Protein AF-D8FBK0-F1 (afdb_monomer_lite)

Foldseek 3Di:
DDDPPPPPPDPVLLVVLLVCVVVVDDLVRSCVVSVDDSVVSVVSNVVSVVVVVVVCVVPDDDDPDDDDPDDDDDDPDPDDPDPPDPPDDDPPDDLCVVVVVVLVVCVVVVDDPVVSVVVSVVVSDPDDPDPDDDD

Radius of gyration: 25.15 Å; chains: 1; bounding box: 62×45×56 Å

Sequence (135 aa):
MGEGRMNVLKPNLKATVITLLEKGLSQREINRKTGINRKTIRRYAQLHHRAIFEETESSIYPTLEGVDTGSSVLPVQNPPPRPSALENPPKNGSACEPHRKWIEEQLRLGRNAMAIYRNVNRKLTPCVNRKLTPL

Secondary structure (DSSP, 8-state):
----------HHHHHHHHHHHHTT--HHHHHHHH---HHHHHHHHHHHHHHHHHHHTTS-------------------PPPPP---SS--SS--TTGGGHHHHHHHHHTT--HHHHHHHHHHHT--SSSS-----

Structure (mmCIF, N/CA/C/O backbone):
data_AF-D8FBK0-F1
#
_entry.id   AF-D8FBK0-F1
#
loop_
_atom_site.group_PDB
_atom_site.id
_atom_site.type_symbol
_atom_site.label_atom_id
_atom_site.label_alt_id
_atom_site.label_comp_id
_atom_site.label_asym_id
_atom_site.label_entity_id
_atom_site.label_seq_id
_atom_site.pdbx_PDB_ins_code
_atom_site.Cartn_x
_atom_site.Cartn_y
_atom_site.Cartn_z
_atom_site.occupancy
_atom_site.B_iso_or_equiv
_atom_site.auth_seq_id
_atom_site.auth_comp_id
_atom_site.auth_asym_id
_atom_site.auth_atom_id
_atom_site.pdbx_PDB_model_num
ATOM 1 N N . MET A 1 1 ? 15.882 -6.330 17.146 1.00 40.38 1 MET A N 1
ATOM 2 C CA . MET A 1 1 ? 14.811 -7.286 16.793 1.00 40.38 1 MET A CA 1
ATOM 3 C C . MET A 1 1 ? 13.693 -7.095 17.804 1.00 40.38 1 MET A C 1
ATOM 5 O O . MET A 1 1 ? 13.890 -7.414 18.962 1.00 40.38 1 MET A O 1
ATOM 9 N N . GLY A 1 2 ? 12.607 -6.421 17.420 1.00 42.06 2 GLY A N 1
ATOM 10 C CA . GLY A 1 2 ? 11.489 -6.134 18.324 1.00 42.06 2 GLY A CA 1
ATOM 11 C C . GLY A 1 2 ? 10.378 -7.145 18.095 1.00 42.06 2 GLY A C 1
ATOM 12 O O . GLY A 1 2 ? 9.749 -7.121 17.039 1.00 42.06 2 GLY A O 1
ATOM 13 N N . GLU A 1 3 ? 10.200 -8.040 19.060 1.00 42.94 3 GLU A N 1
ATOM 14 C CA . GLU A 1 3 ? 9.216 -9.118 19.088 1.00 42.94 3 GLU A CA 1
ATOM 15 C C . GLU A 1 3 ? 7.822 -8.639 18.673 1.00 42.94 3 GLU A C 1
ATOM 17 O O . GLU A 1 3 ? 7.228 -7.735 19.268 1.00 42.94 3 GLU A O 1
ATOM 22 N N . GLY A 1 4 ? 7.284 -9.278 17.637 1.00 49.25 4 GLY A N 1
ATOM 23 C CA . GLY A 1 4 ? 5.915 -9.094 17.192 1.00 49.25 4 GLY A CA 1
ATOM 24 C C . GLY A 1 4 ? 4.933 -9.711 18.179 1.00 49.25 4 GLY A C 1
ATOM 25 O O . GLY A 1 4 ? 4.315 -10.724 17.870 1.00 49.25 4 GLY A O 1
ATOM 26 N N . ARG A 1 5 ? 4.727 -9.088 19.343 1.00 47.41 5 ARG A N 1
ATOM 27 C CA . ARG A 1 5 ? 3.505 -9.335 20.115 1.00 47.41 5 ARG A CA 1
ATOM 28 C C . ARG A 1 5 ? 2.338 -8.868 19.254 1.00 47.41 5 ARG A C 1
ATOM 30 O O . ARG A 1 5 ? 2.209 -7.674 18.964 1.00 47.41 5 ARG A O 1
ATOM 37 N N . MET A 1 6 ? 1.513 -9.807 18.786 1.00 60.72 6 MET A N 1
ATOM 38 C CA . MET A 1 6 ? 0.255 -9.472 18.130 1.00 60.72 6 MET A CA 1
ATOM 39 C C . MET A 1 6 ? -0.694 -8.873 19.172 1.00 60.72 6 MET A C 1
ATOM 41 O O . MET A 1 6 ? -1.554 -9.537 19.729 1.00 60.72 6 MET A O 1
ATOM 45 N N . ASN A 1 7 ? -0.527 -7.589 19.472 1.00 61.09 7 ASN A N 1
ATOM 46 C CA . ASN A 1 7 ? -1.514 -6.866 20.256 1.00 61.09 7 ASN A CA 1
ATOM 47 C C . ASN A 1 7 ? -2.729 -6.652 19.358 1.00 61.09 7 ASN A C 1
ATOM 49 O O . ASN A 1 7 ? -2.823 -5.693 18.586 1.00 61.09 7 ASN A O 1
ATOM 53 N N . VAL A 1 8 ? -3.621 -7.637 19.404 1.00 63.69 8 VAL A N 1
ATOM 54 C CA . VAL A 1 8 ? -4.884 -7.631 18.692 1.00 63.69 8 VAL A CA 1
ATOM 55 C C . VAL A 1 8 ? -5.794 -6.651 19.417 1.00 63.69 8 VAL A C 1
ATOM 57 O O . VAL A 1 8 ? -6.188 -6.846 20.563 1.00 63.69 8 VAL A O 1
ATOM 60 N N . LEU A 1 9 ? -6.083 -5.549 18.737 1.00 77.56 9 LEU A N 1
ATOM 61 C CA . LEU A 1 9 ? -7.015 -4.533 19.199 1.00 77.56 9 LEU A CA 1
ATOM 62 C C . LEU A 1 9 ? -8.390 -5.171 19.487 1.00 77.56 9 LEU A C 1
ATOM 64 O O . LEU A 1 9 ? -8.810 -6.079 18.765 1.00 77.56 9 LEU A O 1
ATOM 68 N N . LYS A 1 10 ? -9.098 -4.693 20.521 1.00 86.56 10 LYS A N 1
ATOM 69 C CA . LYS A 1 10 ? -10.469 -5.141 20.830 1.00 86.56 10 LYS A CA 1
ATOM 70 C C . LYS A 1 10 ? -11.357 -5.042 19.574 1.00 86.56 10 LYS A C 1
ATOM 72 O O . LYS A 1 10 ? -11.215 -4.068 18.832 1.00 86.56 10 LYS A O 1
ATOM 77 N N . PRO A 1 11 ? -12.278 -5.995 19.339 1.00 84.94 11 PRO A N 1
ATOM 78 C CA . PRO A 1 11 ? -13.068 -6.062 18.105 1.00 84.94 11 PRO A CA 1
ATOM 79 C C . PRO A 1 11 ? -13.830 -4.764 17.807 1.00 84.94 11 PRO A C 1
ATOM 81 O O . PRO A 1 11 ? -13.793 -4.285 16.679 1.00 84.94 11 PRO A O 1
ATOM 84 N N . ASN A 1 12 ? -14.395 -4.121 18.831 1.00 86.38 12 ASN A N 1
ATOM 85 C CA . ASN A 1 12 ? -15.111 -2.849 18.684 1.00 86.38 12 ASN A CA 1
ATOM 86 C C . ASN A 1 12 ? -14.210 -1.741 18.120 1.00 86.38 12 ASN A C 1
ATOM 88 O O . ASN A 1 12 ? -14.569 -1.056 17.170 1.00 86.38 12 ASN A O 1
ATOM 92 N N . LEU A 1 13 ? -12.996 -1.618 18.660 1.00 89.25 13 LEU A N 1
ATOM 93 C CA . LEU A 1 13 ? -12.027 -0.620 18.215 1.00 89.25 13 LEU A CA 1
ATOM 94 C C . LEU A 1 13 ? -11.493 -0.934 16.809 1.00 89.25 13 LEU A C 1
ATOM 96 O O . LEU A 1 13 ? -11.211 -0.012 16.048 1.00 89.25 13 LEU A O 1
ATOM 100 N N . LYS A 1 14 ? -11.379 -2.217 16.433 1.00 90.06 14 LYS A N 1
ATOM 101 C CA . LYS A 1 14 ? -11.044 -2.609 15.053 1.00 90.06 14 LYS A CA 1
ATOM 102 C C . LYS A 1 14 ? -12.111 -2.148 14.066 1.00 90.06 14 LYS A C 1
ATOM 104 O O . LYS A 1 14 ? -11.756 -1.528 13.071 1.00 90.06 14 LYS A O 1
ATOM 109 N N . ALA A 1 15 ? -13.386 -2.413 14.358 1.00 90.44 15 ALA A N 1
ATOM 110 C CA . ALA A 1 15 ? -14.499 -1.981 13.516 1.00 90.44 15 ALA A CA 1
ATOM 111 C C . ALA A 1 15 ? -14.509 -0.453 13.360 1.00 90.44 15 ALA A C 1
ATOM 113 O O . ALA A 1 15 ? -14.656 0.065 12.256 1.00 90.44 15 ALA A O 1
ATOM 114 N N . THR A 1 16 ? -14.238 0.285 14.441 1.00 93.62 16 THR A N 1
ATOM 115 C CA . THR A 1 16 ? -14.081 1.743 14.372 1.00 93.62 16 THR A CA 1
ATOM 116 C C . THR A 1 16 ? -12.932 2.155 13.449 1.00 93.62 16 THR A C 1
ATOM 118 O O . THR A 1 16 ? -13.103 3.040 12.625 1.00 93.62 16 THR A O 1
ATOM 121 N N . VAL A 1 17 ? -11.760 1.521 13.530 1.00 93.56 17 VAL A N 1
ATOM 122 C CA . VAL A 1 17 ? -10.639 1.859 12.632 1.00 93.56 17 VAL A CA 1
ATOM 123 C C . VAL A 1 17 ? -10.978 1.558 11.171 1.00 93.56 17 VAL A C 1
ATOM 125 O O . VAL A 1 17 ? -10.701 2.398 10.322 1.00 93.56 17 VAL A O 1
ATOM 128 N N . ILE A 1 18 ? -11.588 0.405 10.885 1.00 92.50 18 ILE A N 1
ATOM 129 C CA . ILE A 1 18 ? -11.986 0.001 9.527 1.00 92.50 18 ILE A CA 1
ATOM 130 C C . ILE A 1 18 ? -12.985 1.007 8.943 1.00 92.50 18 ILE A C 1
ATOM 132 O O . ILE A 1 18 ? -12.706 1.618 7.918 1.00 92.50 18 ILE A O 1
ATOM 136 N N . THR A 1 19 ? -14.068 1.296 9.663 1.00 94.50 19 THR A N 1
ATOM 137 C CA . THR A 1 19 ? -15.089 2.261 9.215 1.00 94.50 19 THR A CA 1
ATOM 138 C C . THR A 1 19 ? -14.538 3.675 9.012 1.00 94.50 19 THR A C 1
ATOM 140 O O . THR A 1 19 ? -14.993 4.407 8.135 1.00 94.50 19 THR A O 1
ATOM 143 N N . LEU A 1 20 ? -13.550 4.106 9.805 1.00 95.25 20 LEU A N 1
ATOM 144 C CA . LEU A 1 20 ? -12.901 5.404 9.599 1.00 95.25 20 LEU A CA 1
ATOM 145 C C . LEU A 1 20 ? -11.981 5.406 8.366 1.00 95.25 20 LEU A C 1
ATOM 147 O O . LEU A 1 20 ? -11.853 6.446 7.721 1.00 95.25 20 LEU A O 1
ATOM 151 N N . LEU A 1 21 ? -11.359 4.270 8.033 1.00 94.00 21 LEU A N 1
ATOM 152 C CA . LEU A 1 21 ? -10.560 4.113 6.815 1.00 94.00 21 LEU A CA 1
ATOM 153 C C . LEU A 1 21 ? -11.441 4.104 5.559 1.00 94.00 21 LEU A C 1
ATOM 155 O O . LEU A 1 21 ? -11.094 4.779 4.596 1.00 94.00 21 LEU A O 1
ATOM 159 N N . GLU A 1 22 ? -12.589 3.423 5.588 1.00 91.50 22 GLU A N 1
ATOM 160 C CA . GLU A 1 22 ? -13.592 3.444 4.504 1.00 91.50 22 GLU A CA 1
ATOM 161 C C . GLU A 1 22 ? -14.104 4.863 4.225 1.00 91.50 22 GLU A C 1
ATOM 163 O O . GLU A 1 22 ? -14.280 5.258 3.077 1.00 91.50 22 GLU A O 1
ATOM 168 N N . LYS A 1 23 ? -14.269 5.675 5.277 1.00 94.31 23 LYS A N 1
ATOM 169 C CA . LYS A 1 23 ? -14.635 7.098 5.173 1.00 94.31 23 LYS A CA 1
ATOM 170 C C . LYS A 1 23 ? -13.510 7.996 4.636 1.00 94.31 23 LYS A C 1
ATOM 172 O O . LYS A 1 23 ? -13.704 9.206 4.552 1.00 94.31 23 LYS A O 1
ATOM 177 N N . GLY A 1 24 ? -12.331 7.449 4.334 1.00 91.38 24 GLY A N 1
ATOM 178 C CA . GLY A 1 24 ? -11.197 8.196 3.784 1.00 91.38 24 GLY A CA 1
ATOM 179 C C . GLY A 1 24 ? -10.443 9.062 4.799 1.00 91.38 24 GLY A C 1
ATOM 180 O O . GLY A 1 24 ? -9.704 9.967 4.414 1.00 91.38 24 GLY A O 1
ATOM 181 N N . LEU A 1 25 ? -10.601 8.826 6.107 1.00 94.56 25 LEU A N 1
ATOM 182 C CA . LEU A 1 25 ? -9.888 9.610 7.119 1.00 94.56 25 LEU A CA 1
ATOM 183 C C . LEU A 1 25 ? -8.398 9.247 7.155 1.00 94.56 25 LEU A C 1
ATOM 185 O O . LEU A 1 25 ? -8.010 8.077 7.133 1.00 94.56 25 LEU A O 1
ATOM 189 N N . SER A 1 26 ? -7.542 10.263 7.303 1.00 92.88 26 SER A N 1
ATOM 190 C CA . SER A 1 26 ? -6.099 10.040 7.415 1.00 92.88 26 SER A CA 1
ATOM 191 C C . SER A 1 26 ? -5.737 9.282 8.701 1.00 92.88 26 SER A C 1
ATOM 193 O O . SER A 1 26 ? -6.355 9.445 9.755 1.00 92.88 26 SER A O 1
ATOM 195 N N . GLN A 1 27 ? -4.649 8.507 8.671 1.00 93.75 27 GLN A N 1
ATOM 196 C CA . GLN A 1 27 ? -4.178 7.754 9.848 1.00 93.75 27 GLN A CA 1
ATOM 197 C C . GLN A 1 27 ? -3.911 8.659 11.066 1.00 93.75 27 GLN A C 1
ATOM 199 O O . GLN A 1 27 ? -4.032 8.228 12.214 1.00 93.75 27 GLN A O 1
ATOM 204 N N . ARG A 1 28 ? -3.525 9.920 10.824 1.00 94.31 28 ARG A N 1
ATOM 205 C CA . ARG A 1 28 ? -3.272 10.919 11.871 1.00 94.31 28 ARG A CA 1
ATOM 206 C C . ARG A 1 28 ? -4.569 11.371 12.538 1.00 94.31 28 ARG A C 1
ATOM 208 O O . ARG A 1 28 ? -4.597 11.511 13.760 1.00 94.31 28 ARG A O 1
ATOM 215 N N . GLU A 1 29 ? -5.614 11.559 11.741 1.00 95.25 29 GLU A N 1
ATOM 216 C CA . GLU A 1 29 ? -6.967 11.902 12.183 1.00 95.25 29 GLU A CA 1
ATOM 217 C C . GLU A 1 29 ? -7.551 10.778 13.051 1.00 95.25 29 GLU A C 1
ATOM 219 O O . GLU A 1 29 ? -8.040 11.018 14.154 1.00 95.25 29 GLU A O 1
ATOM 224 N N . ILE A 1 30 ? -7.394 9.527 12.607 1.00 94.94 30 ILE A N 1
ATOM 225 C CA . ILE A 1 30 ? -7.853 8.340 13.341 1.00 94.94 30 ILE A CA 1
ATOM 226 C C . ILE A 1 30 ? -7.139 8.224 14.693 1.00 94.94 30 ILE A C 1
ATOM 228 O O . ILE A 1 30 ? -7.793 7.988 15.707 1.00 94.94 30 ILE A O 1
ATOM 232 N N . ASN A 1 31 ? -5.822 8.450 14.746 1.00 95.25 31 ASN A N 1
ATOM 233 C CA . ASN A 1 31 ? -5.062 8.444 16.002 1.00 95.25 31 ASN A CA 1
ATOM 234 C C . ASN A 1 31 ? -5.565 9.515 16.984 1.00 95.25 31 ASN A C 1
ATOM 236 O O . ASN A 1 31 ? -5.730 9.230 18.164 1.00 95.25 31 ASN A O 1
ATOM 240 N N . ARG A 1 32 ? -5.859 10.731 16.501 1.00 94.44 32 ARG A N 1
ATOM 241 C CA . ARG A 1 32 ? -6.409 11.808 17.343 1.00 94.44 32 ARG A CA 1
ATOM 242 C C . ARG A 1 32 ? -7.781 11.454 17.921 1.00 94.44 32 ARG A C 1
ATOM 244 O O . ARG A 1 32 ? -8.023 11.744 19.084 1.00 94.44 32 ARG A O 1
ATOM 251 N N . LYS A 1 33 ? -8.656 10.826 17.129 1.00 93.69 33 LYS A N 1
ATOM 252 C CA . LYS A 1 33 ? -10.032 10.490 17.540 1.00 93.69 33 LYS A CA 1
ATOM 253 C C . LYS A 1 33 ? -10.123 9.248 18.424 1.00 93.69 33 LYS A C 1
ATOM 255 O O . LYS A 1 33 ? -10.954 9.197 19.320 1.00 93.69 33 LYS A O 1
ATOM 260 N N . THR A 1 34 ? -9.299 8.236 18.156 1.00 90.62 34 THR A N 1
ATOM 261 C CA . THR A 1 34 ? -9.407 6.916 18.805 1.00 90.62 34 THR A CA 1
ATOM 262 C C . THR A 1 34 ? -8.338 6.660 19.867 1.00 90.62 34 THR A C 1
ATOM 264 O O . THR A 1 34 ? -8.457 5.703 20.625 1.00 90.62 34 THR A O 1
ATOM 267 N N . GLY A 1 35 ? -7.265 7.459 19.904 1.00 91.81 35 GLY A N 1
ATOM 268 C CA . GLY A 1 35 ? -6.103 7.226 20.771 1.00 91.81 35 GLY A CA 1
ATOM 269 C C . GLY A 1 35 ? -5.276 5.989 20.396 1.00 91.81 35 GLY A C 1
ATOM 270 O O . GLY A 1 35 ? -4.342 5.619 21.107 1.00 91.81 35 GLY A O 1
ATOM 271 N N . ILE A 1 36 ? -5.601 5.319 19.287 1.00 90.50 36 ILE A N 1
ATOM 272 C CA . ILE A 1 36 ? -4.897 4.121 18.831 1.00 90.50 36 ILE A CA 1
ATOM 273 C C . ILE A 1 36 ? -3.596 4.534 18.151 1.00 90.50 36 ILE A C 1
ATOM 275 O O . ILE A 1 36 ? -3.590 5.347 17.231 1.00 90.50 36 ILE A O 1
ATOM 279 N N . ASN A 1 37 ? -2.490 3.892 18.536 1.00 91.31 37 ASN A N 1
ATOM 280 C CA . ASN A 1 37 ? -1.182 4.167 17.951 1.00 91.31 37 ASN A CA 1
ATOM 281 C C . ASN A 1 37 ? -1.211 4.082 16.412 1.00 91.31 37 ASN A C 1
ATOM 283 O O . ASN A 1 37 ? -1.671 3.096 15.828 1.00 91.31 37 ASN A O 1
ATOM 287 N N . ARG A 1 38 ? -0.618 5.085 15.754 1.00 91.25 38 ARG A N 1
ATOM 288 C CA . ARG A 1 38 ? -0.506 5.172 14.290 1.00 91.25 38 ARG A CA 1
ATOM 289 C C . ARG A 1 38 ? 0.055 3.900 13.639 1.00 91.25 38 ARG A C 1
ATOM 291 O O . ARG A 1 38 ? -0.381 3.546 12.549 1.00 91.25 38 ARG A O 1
ATOM 298 N N . LYS A 1 39 ? 0.988 3.186 14.288 1.00 91.81 39 LYS A N 1
ATOM 299 C CA . LYS A 1 39 ? 1.537 1.909 13.778 1.00 91.81 39 LYS A CA 1
ATOM 300 C C . LYS A 1 39 ? 0.462 0.825 13.664 1.00 91.81 39 LYS A C 1
ATOM 302 O O . LYS A 1 39 ? 0.444 0.078 12.689 1.00 91.81 39 LYS A O 1
ATOM 307 N N . THR A 1 40 ? -0.444 0.771 14.635 1.00 90.88 40 THR A N 1
ATOM 308 C CA . THR A 1 40 ? -1.569 -0.167 14.656 1.00 90.88 40 THR A CA 1
ATOM 309 C C . THR A 1 40 ? -2.554 0.168 13.542 1.00 90.88 40 THR A C 1
ATOM 311 O O . THR A 1 40 ? -2.898 -0.710 12.759 1.00 90.88 40 THR A O 1
ATOM 314 N N . ILE A 1 41 ? -2.922 1.446 13.399 1.00 93.12 41 ILE A N 1
ATOM 315 C CA . ILE A 1 41 ? -3.804 1.923 12.320 1.00 93.12 41 ILE A CA 1
ATOM 316 C C . ILE A 1 41 ? -3.205 1.594 10.945 1.00 93.12 41 ILE A C 1
ATOM 318 O O . ILE A 1 41 ? -3.896 1.044 10.094 1.00 93.12 41 ILE A O 1
ATOM 322 N N . ARG A 1 42 ? -1.902 1.842 10.741 1.00 92.88 42 ARG A N 1
ATOM 323 C CA . ARG A 1 42 ? -1.197 1.508 9.492 1.00 92.88 42 ARG A CA 1
ATOM 324 C C . ARG A 1 42 ? -1.302 0.023 9.139 1.00 92.88 42 ARG A C 1
ATOM 326 O O . ARG A 1 42 ? -1.501 -0.302 7.973 1.00 92.88 42 ARG A O 1
ATOM 333 N N . ARG A 1 43 ? -1.171 -0.870 10.126 1.00 91.00 43 ARG A N 1
ATOM 334 C CA . ARG A 1 43 ? -1.293 -2.319 9.910 1.00 91.00 43 ARG A CA 1
ATOM 335 C C . ARG A 1 43 ? -2.699 -2.701 9.447 1.00 91.00 43 ARG A C 1
ATOM 337 O O . ARG A 1 43 ? -2.826 -3.460 8.494 1.00 91.00 43 ARG A O 1
ATOM 344 N N . TYR A 1 44 ? -3.736 -2.150 10.078 1.00 90.75 44 TYR A N 1
ATOM 345 C CA . TYR A 1 44 ? -5.123 -2.388 9.662 1.00 90.75 44 TYR A CA 1
ATOM 346 C C . TYR A 1 44 ? -5.429 -1.794 8.288 1.00 90.75 44 TYR A C 1
ATOM 348 O O . TYR A 1 44 ? -6.094 -2.450 7.502 1.00 90.75 44 TYR A O 1
ATOM 356 N N . ALA A 1 45 ? -4.884 -0.622 7.955 1.00 90.94 45 ALA A N 1
ATOM 357 C CA . ALA A 1 45 ? -5.040 -0.034 6.625 1.00 90.94 45 ALA A CA 1
ATOM 358 C C . ALA A 1 45 ? -4.449 -0.920 5.516 1.00 90.94 45 ALA A C 1
ATOM 360 O O . ALA A 1 45 ? -5.063 -1.089 4.470 1.00 90.94 45 ALA A O 1
ATOM 361 N N . GLN A 1 46 ? -3.284 -1.532 5.754 1.00 90.19 46 GLN A N 1
ATOM 362 C CA . GLN A 1 46 ? -2.682 -2.480 4.808 1.00 90.19 46 GLN A CA 1
ATOM 363 C C . GLN A 1 46 ? -3.531 -3.742 4.631 1.00 90.19 46 GLN A C 1
ATOM 365 O O . GLN A 1 46 ? -3.711 -4.200 3.507 1.00 90.19 46 GLN A O 1
ATOM 370 N N . LEU A 1 47 ? -4.056 -4.292 5.730 1.00 87.88 47 LEU A N 1
ATOM 371 C CA . LEU A 1 47 ? -4.944 -5.456 5.683 1.00 87.88 47 LEU A CA 1
ATOM 372 C C . LEU A 1 47 ? -6.257 -5.139 4.965 1.00 87.88 47 LEU A C 1
ATOM 374 O O . LEU A 1 47 ? -6.704 -5.936 4.154 1.00 87.88 47 LEU A O 1
ATOM 378 N N . HIS A 1 48 ? -6.834 -3.967 5.225 1.00 87.31 48 HIS A N 1
ATOM 379 C CA . HIS A 1 48 ? -8.055 -3.502 4.578 1.00 87.31 48 HIS A CA 1
ATOM 380 C C . HIS A 1 48 ? -7.865 -3.322 3.069 1.00 87.31 48 HIS A C 1
ATOM 382 O O . HIS A 1 48 ? -8.663 -3.816 2.288 1.00 87.31 48 HIS A O 1
ATOM 388 N N . HIS A 1 49 ? -6.765 -2.692 2.647 1.00 84.88 49 HIS A N 1
ATOM 389 C CA . HIS A 1 49 ? -6.451 -2.540 1.226 1.00 84.88 49 HIS A CA 1
ATOM 390 C C . HIS A 1 49 ? -6.287 -3.895 0.530 1.00 84.88 49 HIS A C 1
ATOM 392 O O . HIS A 1 49 ? -6.792 -4.086 -0.569 1.00 84.88 49 HIS A O 1
ATOM 398 N N . ARG A 1 50 ? -5.621 -4.851 1.190 1.00 83.94 50 ARG A N 1
ATOM 399 C CA . ARG A 1 50 ? -5.479 -6.217 0.680 1.00 83.94 50 ARG A CA 1
ATOM 400 C C . ARG A 1 50 ? -6.824 -6.940 0.572 1.00 83.94 50 ARG A C 1
ATOM 402 O O . ARG A 1 50 ? -7.046 -7.597 -0.432 1.00 83.94 50 ARG A O 1
ATOM 409 N N . ALA A 1 51 ? -7.691 -6.807 1.575 1.00 76.31 51 ALA A N 1
ATOM 410 C CA . ALA A 1 51 ? -9.023 -7.4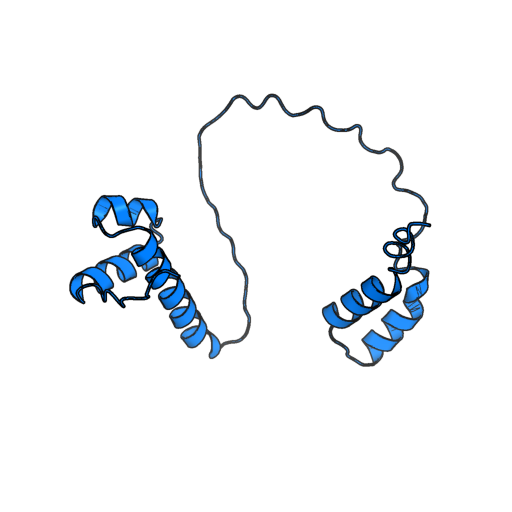07 1.560 1.00 76.31 51 ALA A CA 1
ATOM 411 C C . ALA A 1 51 ? -9.887 -6.836 0.428 1.00 76.31 51 ALA A C 1
ATOM 413 O O . ALA A 1 51 ? -10.519 -7.605 -0.282 1.00 76.31 51 ALA A O 1
ATOM 414 N N . ILE A 1 52 ? -9.835 -5.515 0.207 1.00 71.69 52 ILE A N 1
ATOM 415 C CA . ILE A 1 52 ? -10.503 -4.882 -0.936 1.00 71.69 52 ILE A CA 1
ATOM 416 C C . ILE A 1 52 ? -9.968 -5.468 -2.243 1.00 71.69 52 ILE A C 1
ATOM 418 O O . ILE A 1 52 ? -10.764 -5.928 -3.044 1.00 71.69 52 ILE A O 1
ATOM 422 N N . PHE A 1 53 ? -8.646 -5.518 -2.448 1.00 59.00 53 PHE A N 1
ATOM 423 C CA . PHE A 1 53 ? -8.089 -6.101 -3.674 1.00 59.00 53 PHE A CA 1
ATOM 424 C C . PHE A 1 53 ? -8.484 -7.567 -3.872 1.00 59.00 53 PHE A C 1
ATOM 426 O O . PHE A 1 53 ? -8.823 -7.932 -4.985 1.00 59.00 53 PHE A O 1
ATOM 433 N N . GLU A 1 54 ? -8.492 -8.401 -2.829 1.00 57.72 54 GLU A N 1
ATOM 434 C CA . GLU A 1 54 ? -8.936 -9.801 -2.940 1.00 57.72 54 GLU A CA 1
ATOM 435 C C . GLU A 1 54 ? -10.432 -9.915 -3.323 1.00 57.72 54 GLU A C 1
ATOM 437 O O . GLU A 1 54 ? -10.801 -10.855 -4.025 1.00 57.72 54 GLU A O 1
ATOM 442 N N . GLU A 1 55 ? -11.277 -8.944 -2.954 1.00 52.81 55 GLU A N 1
ATOM 443 C CA . GLU A 1 55 ? -12.672 -8.835 -3.420 1.00 52.81 55 GLU A CA 1
ATOM 444 C C . GLU A 1 55 ? -12.769 -8.335 -4.876 1.00 52.81 55 GLU A C 1
ATOM 446 O O . GLU A 1 55 ? -13.571 -8.847 -5.663 1.00 52.81 55 GLU A O 1
ATOM 451 N N . THR A 1 56 ? -11.921 -7.382 -5.279 1.00 47.41 56 THR A N 1
ATOM 452 C CA . THR A 1 56 ? -11.901 -6.831 -6.646 1.00 47.41 56 THR A CA 1
ATOM 453 C C . THR A 1 56 ? -11.195 -7.731 -7.666 1.00 47.41 56 THR A C 1
ATOM 455 O O . THR A 1 56 ? -11.374 -7.543 -8.865 1.00 47.41 56 THR A O 1
ATOM 458 N N . GLU A 1 57 ? -10.434 -8.744 -7.244 1.00 45.38 57 GLU A N 1
ATOM 459 C CA . GLU A 1 57 ? -9.746 -9.700 -8.135 1.00 45.38 57 GLU A CA 1
ATOM 460 C C . GLU A 1 57 ? -10.706 -10.704 -8.816 1.00 45.38 57 GLU A C 1
ATOM 462 O O . GLU A 1 57 ? -10.281 -11.484 -9.666 1.00 45.38 57 GLU A O 1
ATOM 467 N N . SER A 1 58 ? -12.022 -10.624 -8.559 1.00 48.44 58 SER A N 1
ATOM 468 C CA . SER A 1 58 ? -13.039 -11.173 -9.481 1.00 48.44 58 SER A CA 1
ATOM 469 C C . SER A 1 58 ? -13.258 -10.303 -10.733 1.00 48.44 58 SER A C 1
ATOM 471 O O . SER A 1 58 ? -13.999 -10.693 -11.632 1.00 48.44 58 SER A O 1
ATOM 473 N N . SER A 1 59 ? -12.610 -9.140 -10.841 1.00 43.06 59 SER A N 1
ATOM 474 C CA . SER A 1 59 ? -12.637 -8.285 -12.028 1.00 43.06 59 SER A CA 1
ATOM 475 C C . SER A 1 59 ? -11.329 -7.499 -12.180 1.00 43.06 59 SER A C 1
ATOM 477 O O . SER A 1 59 ? -11.238 -6.330 -11.829 1.00 43.06 59 SER A O 1
ATOM 479 N N . ILE A 1 60 ? -10.327 -8.185 -12.728 1.00 48.06 60 ILE A N 1
ATOM 480 C CA . ILE A 1 60 ? -9.237 -7.704 -13.596 1.00 48.06 60 ILE A CA 1
ATOM 481 C C . ILE A 1 60 ? -8.885 -6.192 -13.528 1.00 48.06 60 ILE A C 1
ATOM 483 O O . ILE A 1 60 ? -9.633 -5.348 -14.014 1.00 48.06 60 ILE A O 1
ATOM 487 N N . TYR A 1 61 ? -7.635 -5.939 -13.104 1.00 35.75 61 TYR A N 1
ATOM 488 C CA . TYR A 1 61 ? -6.735 -4.779 -13.310 1.00 35.75 61 TYR A CA 1
ATOM 489 C C . TYR A 1 61 ? -6.417 -3.902 -12.078 1.00 35.75 61 TYR A C 1
ATOM 491 O O . TYR A 1 61 ? -7.306 -3.284 -11.497 1.00 35.75 61 TYR A O 1
ATOM 499 N N . PRO A 1 62 ? -5.119 -3.735 -11.727 1.00 47.41 62 PRO A N 1
ATOM 500 C CA . PRO A 1 62 ? -4.694 -2.809 -10.688 1.00 47.41 62 PRO A CA 1
ATOM 501 C C . PRO A 1 62 ? -4.570 -1.399 -11.281 1.00 47.41 62 PRO A C 1
ATOM 503 O O . PRO A 1 62 ? -3.522 -1.017 -11.808 1.00 47.41 62 PRO A O 1
ATOM 506 N N . THR A 1 63 ? -5.639 -0.611 -11.196 1.00 42.12 63 THR A N 1
ATOM 507 C CA . THR A 1 63 ? -5.576 0.828 -11.478 1.00 42.12 63 THR A CA 1
ATOM 508 C C . THR A 1 63 ? -5.067 1.546 -10.229 1.00 42.12 63 THR A C 1
ATOM 510 O O . THR A 1 63 ? -5.744 1.655 -9.210 1.00 42.12 63 THR A O 1
ATOM 513 N N . LEU A 1 64 ? -3.814 1.986 -10.303 1.00 51.34 64 LEU A N 1
ATOM 514 C CA . LEU A 1 64 ? -3.116 2.774 -9.295 1.00 51.34 64 LEU A CA 1
ATOM 515 C C . LEU A 1 64 ? -3.635 4.221 -9.350 1.00 51.34 64 LEU A C 1
ATOM 517 O O . LEU A 1 64 ? -3.080 5.054 -10.059 1.00 51.34 64 LEU A O 1
ATOM 521 N N . GLU A 1 65 ? -4.709 4.510 -8.617 1.00 45.72 65 GLU A N 1
ATOM 522 C CA . GLU A 1 65 ? -5.250 5.865 -8.446 1.00 45.72 65 GLU A CA 1
ATOM 523 C C . GLU A 1 65 ? -4.738 6.469 -7.132 1.00 45.72 65 GLU A C 1
ATOM 525 O O . GLU A 1 65 ? -5.257 6.231 -6.041 1.00 45.72 65 GLU A O 1
ATOM 530 N N . GLY A 1 66 ? -3.653 7.235 -7.238 1.00 43.91 66 GLY A N 1
ATOM 531 C CA . GLY A 1 66 ? -3.187 8.124 -6.182 1.00 43.91 66 GLY A CA 1
ATOM 532 C C . GLY A 1 66 ? -3.940 9.447 -6.252 1.00 43.91 66 GLY A C 1
ATOM 533 O O . GLY A 1 66 ? -3.559 10.323 -7.022 1.00 43.91 66 GLY A O 1
ATOM 534 N N . VAL A 1 67 ? -4.983 9.599 -5.437 1.00 46.78 67 VAL A N 1
ATOM 535 C CA . VAL A 1 67 ? -5.672 10.880 -5.229 1.00 46.78 67 VAL A CA 1
ATOM 536 C C . VAL A 1 67 ? -5.164 11.490 -3.924 1.00 46.78 67 VAL A C 1
ATOM 538 O O . VAL A 1 67 ? -5.531 11.045 -2.838 1.00 46.78 67 VAL A O 1
ATOM 541 N N . ASP A 1 68 ? -4.303 12.502 -4.028 1.00 38.47 68 ASP A N 1
ATOM 542 C CA . ASP A 1 68 ? -3.924 13.381 -2.916 1.00 38.47 68 ASP A CA 1
ATOM 543 C C . ASP A 1 68 ? -4.530 14.769 -3.160 1.00 38.47 68 ASP A C 1
ATOM 545 O O . ASP A 1 68 ? -3.918 15.656 -3.753 1.00 38.47 68 ASP A O 1
ATOM 549 N N . THR A 1 69 ? -5.786 14.937 -2.742 1.00 52.97 69 THR A N 1
ATOM 550 C CA . THR A 1 69 ? -6.436 16.249 -2.640 1.00 52.97 69 THR A CA 1
ATOM 551 C C . THR A 1 69 ? -6.140 16.814 -1.253 1.00 52.97 69 THR A C 1
ATOM 553 O O . THR A 1 69 ? -6.908 16.628 -0.310 1.00 52.97 69 THR A O 1
ATOM 556 N N . GLY A 1 70 ? -5.013 17.515 -1.129 1.00 38.12 70 GLY A N 1
ATOM 557 C CA . GLY A 1 70 ? -4.654 18.317 0.040 1.00 38.12 70 GLY A CA 1
ATOM 558 C C . GLY A 1 70 ? -4.593 19.801 -0.322 1.00 38.12 70 GLY A C 1
ATOM 559 O O . GLY A 1 70 ? -3.587 20.271 -0.844 1.00 38.12 70 GLY A O 1
ATOM 560 N N . SER A 1 71 ? -5.671 20.541 -0.056 1.00 45.78 71 SER A N 1
ATOM 561 C CA . SER A 1 71 ? -5.767 21.984 -0.315 1.00 45.78 71 SER A CA 1
ATOM 562 C C . SER A 1 71 ? -5.219 22.834 0.844 1.00 45.78 71 SER A C 1
ATOM 564 O O . SER A 1 71 ? -5.586 22.630 1.998 1.00 45.78 71 SER A O 1
ATOM 566 N N . SER A 1 72 ? -4.419 23.836 0.461 1.00 39.81 72 SER A N 1
ATOM 567 C CA . SER A 1 72 ? -4.144 25.135 1.101 1.00 39.81 72 SER A CA 1
ATOM 568 C C . SER A 1 72 ? -3.338 25.208 2.408 1.00 39.81 72 SER A C 1
ATOM 570 O O . SER A 1 72 ? -3.874 25.220 3.513 1.00 39.81 72 SER A O 1
ATOM 572 N N . VAL A 1 73 ? -2.036 25.465 2.247 1.00 36.28 73 VAL A N 1
ATOM 573 C CA . VAL A 1 73 ? -1.337 26.575 2.918 1.00 36.28 73 VAL A CA 1
ATOM 574 C C . VAL A 1 73 ? -0.463 27.210 1.838 1.00 36.28 73 VAL A C 1
ATOM 576 O O . VAL A 1 73 ? 0.250 26.484 1.154 1.00 36.28 73 VAL A O 1
ATOM 579 N N . LEU A 1 74 ? -0.527 28.526 1.639 1.00 51.91 74 LEU A N 1
ATOM 580 C CA . LEU A 1 74 ? 0.466 29.245 0.840 1.00 51.91 74 LEU A CA 1
ATOM 581 C C . LEU A 1 74 ? 1.739 29.403 1.687 1.00 51.91 74 LEU A C 1
ATOM 583 O O . LEU A 1 74 ? 1.713 30.185 2.638 1.00 51.91 74 LEU A O 1
ATOM 587 N N . PRO A 1 75 ? 2.871 28.751 1.376 1.00 43.16 75 PRO A N 1
ATOM 588 C CA . PRO A 1 75 ? 4.154 29.368 1.618 1.00 43.16 75 PRO A CA 1
ATOM 589 C C . PRO A 1 75 ? 4.482 30.217 0.390 1.00 43.16 75 PRO A C 1
ATOM 591 O O . PRO A 1 75 ? 4.285 29.788 -0.747 1.00 43.16 75 PRO A O 1
ATOM 594 N N . VAL A 1 76 ? 4.982 31.425 0.624 1.00 48.72 76 VAL A N 1
ATOM 595 C CA . VAL A 1 76 ? 5.654 32.252 -0.381 1.00 48.72 76 VAL A CA 1
ATOM 596 C C . VAL A 1 76 ? 6.632 31.364 -1.158 1.00 48.72 76 VAL A C 1
ATOM 598 O O . VAL A 1 76 ? 7.695 31.002 -0.657 1.00 48.72 76 VAL A O 1
ATOM 601 N N . GLN A 1 77 ? 6.242 30.949 -2.363 1.00 50.22 77 GLN A N 1
ATOM 602 C CA . GLN A 1 77 ? 7.138 30.267 -3.279 1.00 50.22 77 GLN A CA 1
ATOM 603 C C . GLN A 1 77 ? 8.001 31.357 -3.897 1.00 50.22 77 GLN A C 1
ATOM 605 O O . GLN A 1 77 ? 7.561 32.059 -4.801 1.00 50.22 77 GLN A O 1
ATOM 610 N N . ASN A 1 78 ? 9.224 31.519 -3.401 1.00 55.03 78 ASN A N 1
ATOM 611 C CA . ASN A 1 78 ? 10.284 31.991 -4.275 1.00 55.03 78 ASN A CA 1
ATOM 612 C C . ASN A 1 78 ? 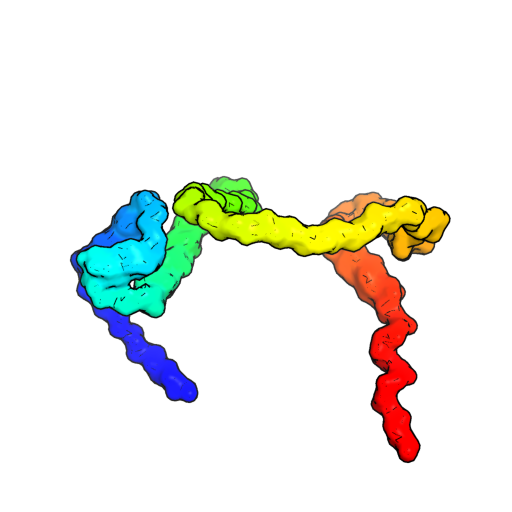10.539 30.831 -5.252 1.00 55.03 78 ASN A C 1
ATOM 614 O O . ASN A 1 78 ? 11.040 29.795 -4.798 1.00 55.03 78 ASN A O 1
ATOM 618 N N . PRO A 1 79 ? 10.097 30.904 -6.524 1.00 62.88 79 PRO A N 1
ATOM 619 C CA . PRO A 1 79 ? 10.316 29.804 -7.444 1.00 62.88 79 PRO A CA 1
ATOM 620 C C . PRO A 1 79 ? 11.832 29.596 -7.552 1.00 62.88 79 PRO A C 1
ATOM 622 O O . PRO A 1 79 ? 12.561 30.571 -7.753 1.00 62.88 79 PRO A O 1
ATOM 625 N N . PRO A 1 80 ? 12.343 28.362 -7.394 1.00 67.06 80 PRO A N 1
ATOM 626 C CA . PRO A 1 80 ? 13.751 28.110 -7.652 1.00 67.06 80 PRO A CA 1
ATOM 627 C C . PRO A 1 80 ? 14.072 28.596 -9.074 1.00 67.06 80 PRO A C 1
ATOM 629 O O . PRO A 1 80 ? 13.235 28.411 -9.967 1.00 67.06 80 PRO A O 1
ATOM 632 N N . PRO A 1 81 ? 15.235 29.239 -9.301 1.00 63.03 81 PRO A N 1
ATOM 633 C CA . PRO A 1 81 ? 15.605 29.726 -10.619 1.00 63.03 81 PRO A CA 1
ATOM 634 C C . PRO A 1 81 ? 15.502 28.561 -11.596 1.00 63.03 81 PRO A C 1
ATOM 636 O O . PRO A 1 81 ? 16.159 27.531 -11.436 1.00 63.03 81 PRO A O 1
ATOM 639 N N . ARG A 1 82 ? 14.593 28.708 -12.562 1.00 63.06 82 ARG A N 1
ATOM 640 C CA . ARG A 1 82 ? 14.351 27.731 -13.619 1.00 63.06 82 ARG A CA 1
ATOM 641 C C . ARG A 1 82 ? 15.717 27.465 -14.258 1.00 63.06 82 ARG A C 1
ATOM 643 O O . ARG A 1 82 ? 16.303 28.430 -14.753 1.00 63.06 82 ARG A O 1
ATOM 650 N N . PRO A 1 83 ? 16.270 26.235 -14.228 1.00 58.78 83 PRO A N 1
ATOM 651 C CA . PRO A 1 83 ? 17.447 25.966 -15.035 1.00 58.78 83 PRO A CA 1
ATOM 652 C C . PRO A 1 83 ? 17.049 26.320 -16.463 1.00 58.78 83 PRO A C 1
ATOM 654 O O . PRO A 1 83 ? 15.967 25.918 -16.908 1.00 58.78 83 PRO A O 1
ATOM 657 N N . SER A 1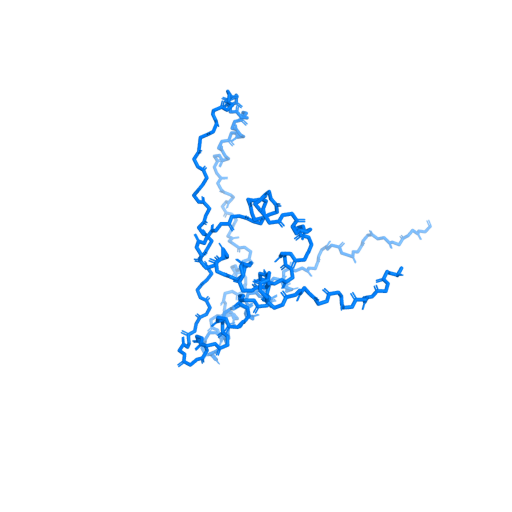 84 ? 17.855 27.171 -17.106 1.00 59.12 84 SER A N 1
ATOM 658 C CA . SER A 1 84 ? 17.635 27.641 -18.469 1.00 59.12 84 SER A CA 1
ATOM 659 C C . SER A 1 84 ? 17.122 26.479 -19.299 1.00 59.12 84 SER A C 1
ATOM 661 O O . SER A 1 84 ? 17.714 25.395 -19.250 1.00 59.12 84 SER A O 1
ATOM 663 N N . ALA A 1 85 ? 15.989 26.678 -19.984 1.00 54.56 85 ALA A N 1
ATOM 664 C CA . ALA A 1 85 ? 15.508 25.711 -20.955 1.00 54.56 85 ALA A CA 1
ATOM 665 C C . ALA A 1 85 ? 16.727 25.303 -21.777 1.00 54.56 85 ALA A C 1
ATOM 667 O O . ALA A 1 85 ? 17.426 26.170 -22.300 1.00 54.56 85 ALA A O 1
ATOM 668 N N . LEU A 1 86 ? 17.056 24.013 -21.757 1.00 53.97 86 LEU A N 1
ATOM 669 C CA . LEU A 1 86 ? 18.176 23.491 -22.514 1.00 53.97 86 LEU A CA 1
ATOM 670 C C . LEU A 1 86 ? 17.722 23.575 -23.971 1.00 53.97 86 LEU A C 1
ATOM 672 O O . LEU A 1 86 ? 17.112 22.655 -24.512 1.00 53.97 86 LEU A O 1
ATOM 676 N N . GLU A 1 87 ? 17.874 24.771 -24.541 1.00 52.97 87 GLU A N 1
ATOM 677 C CA . GLU A 1 87 ? 17.684 25.043 -25.947 1.00 52.97 87 GLU A CA 1
ATOM 678 C C . GLU A 1 87 ? 18.596 24.047 -26.647 1.00 52.97 87 GLU A C 1
ATOM 680 O O . GLU A 1 87 ? 19.808 24.049 -26.426 1.00 52.97 87 GLU A O 1
ATOM 685 N N . ASN A 1 88 ? 17.983 23.159 -27.431 1.00 59.34 88 ASN A N 1
ATOM 686 C CA . ASN A 1 88 ? 18.555 21.962 -28.048 1.00 59.34 88 ASN A CA 1
ATOM 68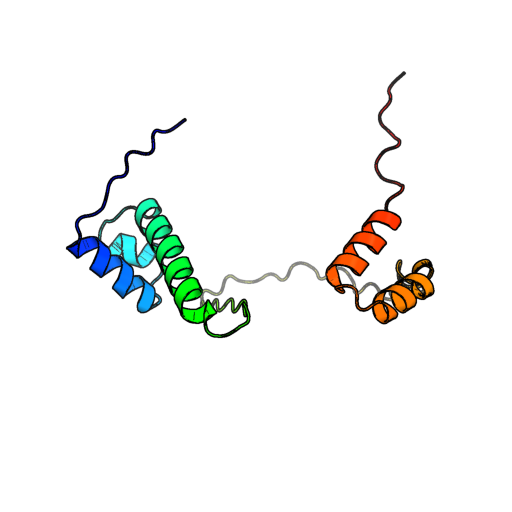7 C C . ASN A 1 88 ? 18.511 20.701 -27.157 1.00 59.34 88 ASN A C 1
ATOM 689 O O . ASN A 1 88 ? 19.507 20.362 -26.512 1.00 59.34 88 ASN A O 1
ATOM 693 N N . PRO A 1 89 ? 17.417 19.903 -27.201 1.00 57.09 89 PRO A N 1
ATOM 694 C CA . PRO A 1 89 ? 17.564 18.476 -26.931 1.00 57.09 89 PRO A CA 1
ATOM 695 C C . PRO A 1 89 ? 18.699 17.940 -27.820 1.00 57.09 89 PRO A C 1
ATOM 697 O O . PRO A 1 89 ? 18.780 18.328 -28.994 1.00 57.09 89 PRO A O 1
ATOM 700 N N . PRO A 1 90 ? 19.608 17.101 -27.295 1.00 53.69 90 PRO A N 1
ATOM 701 C CA . PRO A 1 90 ? 20.696 16.573 -28.100 1.00 53.69 90 PRO A CA 1
ATOM 702 C C . PRO A 1 90 ? 20.099 15.900 -29.338 1.00 53.69 90 PRO A C 1
ATOM 704 O O . PRO A 1 90 ? 19.270 15.002 -29.220 1.00 53.69 90 PRO A O 1
ATOM 707 N N . LYS A 1 91 ? 20.542 16.315 -30.532 1.00 56.75 91 LYS A N 1
ATOM 708 C CA . LYS A 1 91 ? 20.200 15.707 -31.838 1.00 56.75 91 LYS A CA 1
ATOM 709 C C . LYS A 1 91 ? 20.760 14.282 -31.989 1.00 56.75 91 LYS A C 1
ATOM 711 O O . LYS A 1 91 ? 20.864 13.752 -33.091 1.00 56.75 91 LYS A O 1
ATOM 716 N N . ASN A 1 92 ? 21.149 13.674 -30.877 1.00 58.53 92 ASN A N 1
ATOM 717 C CA . ASN A 1 92 ? 21.704 12.346 -30.791 1.00 58.53 92 ASN A CA 1
ATOM 718 C C . ASN A 1 92 ? 20.485 11.455 -30.561 1.00 58.53 92 ASN A C 1
ATOM 720 O O . ASN A 1 92 ? 19.801 11.619 -29.550 1.00 58.53 92 ASN A O 1
ATOM 724 N N . GLY A 1 93 ? 20.160 10.594 -31.528 1.00 61.53 93 GLY A N 1
ATOM 725 C CA . GLY A 1 93 ? 18.998 9.706 -31.451 1.00 61.53 93 GLY A CA 1
ATOM 726 C C . GLY A 1 93 ? 18.894 8.994 -30.098 1.00 61.53 93 GLY A C 1
ATOM 727 O O . GLY A 1 93 ? 19.893 8.798 -29.403 1.00 61.53 93 GLY A O 1
ATOM 728 N N . SER A 1 94 ? 17.669 8.627 -29.713 1.00 68.94 94 SER A N 1
ATOM 729 C CA . SER A 1 94 ? 17.400 7.914 -28.459 1.00 68.94 94 SER A CA 1
ATOM 730 C C . SER A 1 94 ? 18.384 6.755 -28.268 1.00 68.94 94 SER A C 1
ATOM 732 O O . SER A 1 94 ? 18.723 6.061 -29.225 1.00 68.94 94 SER A O 1
ATOM 734 N N . ALA A 1 95 ? 18.801 6.480 -27.031 1.00 72.38 95 ALA A N 1
ATOM 735 C CA . ALA A 1 95 ? 19.648 5.324 -26.713 1.00 72.38 95 ALA A CA 1
ATOM 736 C C . ALA A 1 95 ? 19.044 3.983 -27.201 1.00 72.38 95 ALA A C 1
ATOM 738 O O . ALA A 1 95 ? 19.740 2.979 -27.341 1.00 72.38 95 ALA A O 1
ATOM 739 N N . CYS A 1 96 ? 17.744 3.963 -27.503 1.00 73.94 96 CYS A N 1
ATOM 740 C CA . CYS A 1 96 ? 17.044 2.824 -28.082 1.00 73.94 96 CYS A CA 1
ATOM 741 C C . CYS A 1 96 ? 17.260 2.647 -29.598 1.00 73.94 96 CYS A C 1
ATOM 743 O O . CYS A 1 96 ? 16.980 1.559 -30.098 1.00 73.94 96 CYS A O 1
ATOM 745 N N . GLU A 1 97 ? 17.760 3.654 -30.324 1.00 79.75 97 GLU A N 1
ATOM 746 C CA . GLU A 1 97 ? 17.888 3.642 -31.792 1.00 79.75 97 GLU A CA 1
ATOM 747 C C . GLU A 1 97 ? 18.691 2.433 -32.314 1.00 79.75 97 GLU A C 1
ATOM 749 O O . GLU A 1 97 ? 18.196 1.728 -33.197 1.00 79.75 97 GLU A O 1
ATOM 754 N N . PRO A 1 98 ? 19.847 2.060 -31.719 1.00 86.00 98 PRO A N 1
ATOM 755 C CA . PRO A 1 98 ? 20.593 0.869 -32.139 1.00 86.00 98 PRO A CA 1
ATOM 756 C C . PRO A 1 98 ? 19.848 -0.453 -31.889 1.00 86.00 98 PRO A C 1
ATOM 758 O O . PRO A 1 98 ? 20.140 -1.466 -32.520 1.00 86.00 98 PRO A O 1
ATOM 761 N N . HIS A 1 99 ? 18.883 -0.464 -30.965 1.00 85.75 99 HIS A N 1
ATOM 762 C CA . HIS A 1 99 ? 18.162 -1.660 -30.524 1.00 85.75 99 HIS A CA 1
ATOM 763 C C . HIS A 1 99 ? 16.798 -1.829 -31.206 1.00 85.75 99 HIS A C 1
ATOM 765 O O . HIS A 1 99 ? 16.090 -2.798 -30.924 1.00 85.75 99 HIS A O 1
ATOM 771 N N . ARG A 1 100 ? 16.431 -0.922 -32.119 1.00 89.06 100 ARG A N 1
ATOM 772 C CA . ARG A 1 100 ? 15.109 -0.860 -32.753 1.00 89.06 100 ARG A CA 1
ATOM 773 C C . ARG A 1 100 ? 14.678 -2.167 -33.424 1.00 89.06 100 ARG A C 1
ATOM 775 O O . ARG A 1 100 ? 13.608 -2.676 -33.110 1.00 89.06 100 ARG A O 1
ATOM 782 N N . LYS A 1 101 ? 15.534 -2.760 -34.265 1.00 90.62 101 LYS A N 1
ATOM 783 C CA . LYS A 1 101 ? 15.228 -4.026 -34.968 1.00 90.62 101 LYS A CA 1
ATOM 784 C C . LYS A 1 101 ? 14.916 -5.168 -33.998 1.00 90.62 101 LYS A C 1
ATOM 786 O O . LYS A 1 101 ? 13.949 -5.898 -34.173 1.00 90.62 101 LYS A O 1
ATOM 791 N N . TRP A 1 102 ? 15.701 -5.278 -32.926 1.00 91.75 102 TRP A N 1
ATOM 792 C CA . TRP A 1 102 ? 15.483 -6.294 -31.900 1.00 91.75 102 TRP A CA 1
ATOM 793 C C . TRP A 1 102 ? 14.156 -6.070 -31.164 1.00 91.75 102 TRP A C 1
ATOM 795 O O . TRP A 1 102 ? 13.430 -7.028 -30.918 1.00 91.75 102 TRP A O 1
ATOM 805 N N . ILE A 1 103 ? 13.817 -4.816 -30.836 1.00 91.69 103 ILE A N 1
ATOM 806 C CA . ILE A 1 103 ? 12.541 -4.464 -30.193 1.00 91.69 103 ILE A CA 1
ATOM 807 C C . ILE A 1 103 ? 11.361 -4.888 -31.077 1.00 91.69 103 ILE A C 1
ATOM 809 O O . ILE A 1 103 ? 10.444 -5.538 -30.580 1.00 91.69 103 ILE A O 1
ATOM 813 N N . GLU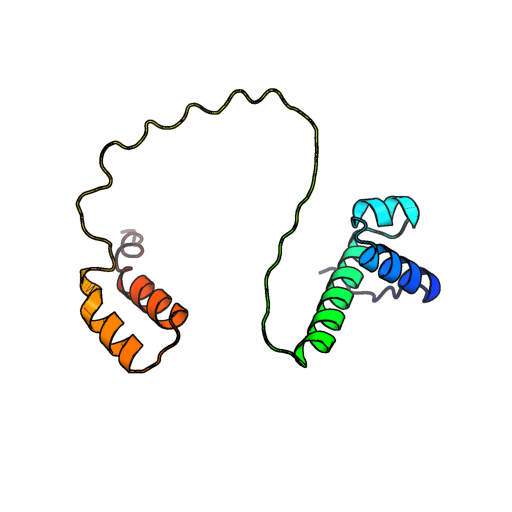 A 1 104 ? 11.405 -4.584 -32.375 1.00 92.81 104 GLU A N 1
ATOM 814 C CA . GLU A 1 104 ? 10.358 -4.947 -33.340 1.00 92.81 104 GLU A CA 1
ATOM 815 C C . GLU A 1 104 ? 10.168 -6.474 -33.440 1.00 92.81 104 GLU A C 1
ATOM 817 O O . GLU A 1 104 ? 9.037 -6.963 -33.403 1.00 92.81 104 GLU A O 1
ATOM 822 N N . GLU A 1 105 ? 11.254 -7.254 -33.449 1.00 93.75 105 GLU A N 1
ATOM 823 C CA . GLU A 1 105 ? 11.184 -8.722 -33.389 1.00 93.75 105 GLU A CA 1
ATOM 824 C C . GLU A 1 105 ? 10.550 -9.223 -32.086 1.00 93.75 105 GLU A C 1
ATOM 826 O O . GLU A 1 105 ? 9.721 -10.132 -32.103 1.00 93.75 105 GLU A O 1
ATOM 831 N N . GLN A 1 106 ? 10.902 -8.629 -30.940 1.00 94.25 106 GLN A N 1
ATOM 832 C CA . GLN A 1 106 ? 10.331 -9.038 -29.654 1.00 94.25 106 GLN A CA 1
ATOM 833 C C . GLN A 1 106 ? 8.842 -8.696 -29.538 1.00 94.25 106 GLN A C 1
ATOM 835 O O . GLN A 1 106 ? 8.093 -9.456 -28.919 1.00 94.25 106 GLN A O 1
ATOM 840 N N . LEU A 1 107 ? 8.417 -7.582 -30.136 1.00 93.81 107 LEU A N 1
ATOM 841 C CA . LEU A 1 107 ? 7.007 -7.212 -30.238 1.00 93.81 107 LEU A CA 1
ATOM 842 C C . LEU A 1 107 ? 6.248 -8.192 -31.136 1.00 93.81 107 LEU A C 1
ATOM 844 O O . LEU A 1 107 ? 5.162 -8.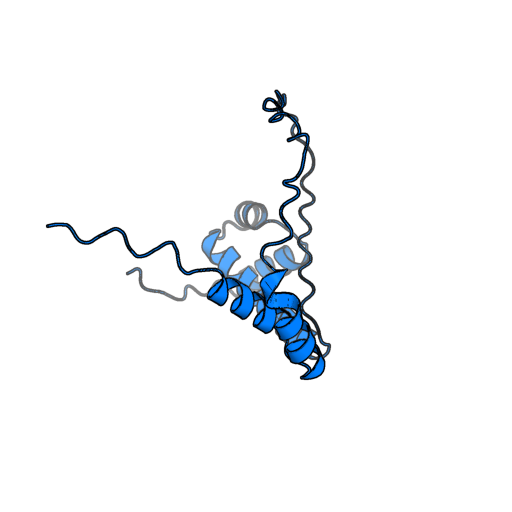631 -30.766 1.00 93.81 107 LEU A O 1
ATOM 848 N N . ARG A 1 108 ? 6.845 -8.620 -32.257 1.00 93.94 108 ARG A N 1
ATOM 849 C CA . ARG A 1 108 ? 6.265 -9.649 -33.134 1.00 93.94 108 ARG A CA 1
ATOM 850 C C . ARG A 1 108 ? 6.125 -11.007 -32.440 1.00 93.94 108 ARG A C 1
ATOM 852 O O . ARG A 1 108 ? 5.183 -11.740 -32.719 1.00 93.94 108 ARG A O 1
ATOM 859 N N . LEU A 1 109 ? 7.031 -11.324 -31.517 1.00 93.69 109 LEU A N 1
ATOM 860 C CA . LEU A 1 109 ? 6.959 -12.512 -30.658 1.00 93.69 109 LEU A CA 1
ATOM 861 C C . LEU A 1 109 ? 5.968 -12.366 -29.485 1.00 93.69 109 LEU A C 1
ATOM 863 O O . LEU A 1 109 ? 5.865 -13.280 -28.671 1.00 93.69 109 LEU A O 1
ATOM 867 N N . GLY A 1 110 ? 5.271 -11.231 -29.357 1.00 93.69 110 GLY A N 1
ATOM 868 C CA . GLY A 1 110 ? 4.259 -11.008 -28.319 1.00 93.69 110 GLY A CA 1
ATOM 869 C C . GLY A 1 110 ? 4.826 -10.872 -26.903 1.00 93.69 110 GLY A C 1
ATOM 870 O O . GLY A 1 110 ? 4.124 -11.125 -25.924 1.00 93.69 110 GLY A O 1
ATOM 871 N N . ARG A 1 111 ? 6.106 -10.503 -26.752 1.00 91.50 111 ARG A N 1
ATOM 872 C CA . ARG A 1 111 ? 6.708 -10.346 -25.420 1.00 91.50 111 ARG A CA 1
ATOM 873 C C . ARG A 1 111 ? 6.163 -9.115 -24.698 1.00 91.50 111 ARG A C 1
ATOM 875 O O . ARG A 1 111 ? 5.888 -8.080 -25.295 1.00 91.50 111 ARG A O 1
ATOM 882 N N . ASN A 1 112 ? 6.094 -9.209 -23.370 1.00 93.88 112 ASN A N 1
ATOM 883 C CA . ASN A 1 112 ? 5.681 -8.100 -22.516 1.00 93.88 112 ASN A CA 1
ATOM 884 C C . ASN A 1 112 ? 6.606 -6.875 -22.694 1.00 93.88 112 ASN A C 1
ATOM 886 O O . ASN A 1 112 ? 7.827 -6.980 -22.536 1.00 93.88 112 ASN A O 1
ATOM 890 N N . ALA A 1 113 ? 6.014 -5.706 -22.952 1.00 89.31 113 ALA A N 1
ATOM 891 C CA . ALA A 1 113 ? 6.738 -4.462 -23.219 1.00 89.31 113 ALA A CA 1
ATOM 892 C C . ALA A 1 113 ? 7.728 -4.074 -22.102 1.00 89.31 113 ALA A C 1
ATOM 894 O O . ALA A 1 113 ? 8.860 -3.677 -22.386 1.00 89.31 113 ALA A O 1
ATOM 895 N N . MET A 1 114 ? 7.369 -4.277 -20.828 1.00 91.25 114 MET A N 1
ATOM 896 C CA . MET A 1 114 ? 8.263 -3.992 -19.696 1.00 91.25 114 MET A CA 1
ATOM 897 C C . MET A 1 114 ? 9.447 -4.959 -19.610 1.00 91.25 114 MET A C 1
ATOM 899 O O . MET A 1 114 ? 10.522 -4.589 -19.131 1.00 91.25 114 MET A O 1
ATOM 903 N N . ALA A 1 115 ? 9.295 -6.201 -20.072 1.00 91.12 115 ALA A N 1
ATOM 904 C CA . ALA A 1 115 ? 10.416 -7.132 -20.184 1.00 91.12 115 ALA A CA 1
ATOM 905 C C . ALA A 1 115 ? 11.381 -6.713 -21.305 1.00 91.12 115 ALA A C 1
ATOM 907 O O . ALA A 1 115 ? 12.595 -6.724 -21.097 1.00 91.12 115 ALA A O 1
ATOM 908 N N . ILE A 1 116 ? 10.853 -6.285 -22.458 1.00 91.38 116 ILE A N 1
ATOM 909 C CA . ILE A 1 116 ? 11.652 -5.757 -23.575 1.00 91.38 116 ILE A CA 1
ATOM 910 C C . ILE A 1 116 ? 12.447 -4.532 -23.109 1.00 91.38 116 ILE A C 1
ATOM 912 O O . ILE A 1 116 ? 13.667 -4.515 -23.252 1.00 91.38 116 ILE A O 1
ATOM 916 N N . TYR A 1 117 ? 11.796 -3.568 -22.454 1.00 88.00 117 TYR A N 1
ATOM 917 C CA . TYR A 1 117 ? 12.442 -2.358 -21.937 1.00 88.00 117 TYR A CA 1
ATOM 918 C C . TYR A 1 117 ? 13.572 -2.654 -20.938 1.00 88.00 117 TYR A C 1
ATOM 920 O O . TYR A 1 117 ? 14.690 -2.167 -21.100 1.00 88.00 117 TYR A O 1
ATOM 928 N N . ARG A 1 118 ? 13.334 -3.519 -19.940 1.00 90.00 118 ARG A N 1
ATOM 929 C CA . ARG A 1 118 ? 14.380 -3.922 -18.979 1.00 90.00 118 ARG A CA 1
ATOM 930 C C . ARG A 1 118 ? 15.574 -4.589 -19.665 1.00 90.00 118 ARG A C 1
ATOM 932 O O . ARG A 1 118 ? 16.711 -4.363 -19.257 1.00 90.00 118 ARG A O 1
ATOM 939 N N . ASN A 1 119 ? 15.328 -5.382 -20.707 1.00 88.31 119 ASN A N 1
ATOM 940 C CA . ASN A 1 119 ? 16.382 -6.025 -21.486 1.00 88.31 119 ASN A CA 1
ATOM 941 C C . ASN A 1 119 ? 17.189 -5.019 -22.315 1.00 88.31 119 ASN A C 1
ATOM 943 O O . ASN A 1 119 ? 18.413 -5.116 -22.327 1.00 88.31 119 ASN A O 1
ATOM 947 N N . VAL A 1 120 ? 16.536 -4.048 -22.965 1.00 87.38 120 VAL A N 1
ATOM 948 C CA . VAL A 1 120 ? 17.226 -2.958 -23.679 1.00 87.38 120 VAL A CA 1
ATOM 949 C C . VAL A 1 120 ? 18.090 -2.162 -22.703 1.00 87.38 120 VAL A C 1
ATOM 951 O O . VAL A 1 120 ? 19.281 -1.998 -22.940 1.00 87.38 120 VAL A O 1
ATOM 954 N N . ASN A 1 121 ? 17.545 -1.778 -21.547 1.00 81.81 121 ASN A N 1
ATOM 955 C CA . ASN A 1 121 ? 18.291 -1.036 -20.529 1.00 81.81 121 ASN A CA 1
ATOM 956 C C . ASN A 1 121 ? 19.483 -1.815 -19.966 1.00 81.81 121 ASN A C 1
ATOM 958 O O . ASN A 1 121 ? 20.547 -1.238 -19.769 1.00 81.81 121 ASN A O 1
ATOM 962 N N . ARG A 1 122 ? 19.345 -3.128 -19.748 1.00 81.38 122 ARG A N 1
ATOM 963 C CA . ARG A 1 122 ? 20.464 -3.982 -19.321 1.00 81.38 122 ARG A CA 1
ATOM 964 C C . ARG A 1 122 ? 21.547 -4.101 -20.401 1.00 81.38 122 ARG A C 1
ATOM 966 O O . ARG A 1 122 ? 22.724 -4.185 -20.070 1.00 81.38 122 ARG A O 1
ATOM 973 N N . LYS A 1 123 ? 21.169 -4.118 -21.682 1.00 71.31 123 LYS A N 1
ATOM 974 C CA . LYS A 1 123 ? 22.117 -4.141 -22.811 1.00 71.31 123 LYS A CA 1
ATOM 975 C C . LYS A 1 123 ? 22.816 -2.792 -23.017 1.00 71.31 123 LYS A C 1
ATOM 977 O O . LYS A 1 123 ? 23.964 -2.771 -23.444 1.00 71.31 123 LYS A O 1
ATOM 982 N N . LEU A 1 124 ? 22.157 -1.691 -22.656 1.00 67.38 124 LEU A N 1
ATOM 983 C CA . LEU A 1 124 ? 22.716 -0.336 -22.683 1.00 67.38 124 LEU A CA 1
ATOM 984 C C . LEU A 1 124 ? 23.728 -0.057 -21.564 1.00 67.38 124 LEU A C 1
ATOM 986 O O . LEU A 1 124 ? 24.447 0.937 -21.636 1.00 67.38 124 LEU A O 1
ATOM 990 N N . THR A 1 125 ? 23.834 -0.921 -20.549 1.00 58.34 125 THR A N 1
ATOM 991 C CA . THR A 1 125 ? 24.839 -0.785 -19.488 1.00 58.34 125 THR A CA 1
ATOM 992 C C . THR A 1 125 ? 26.070 -1.664 -19.727 1.00 58.34 125 THR A C 1
ATOM 994 O O . THR A 1 125 ? 26.139 -2.772 -19.193 1.00 58.34 125 THR A O 1
ATOM 997 N N . PRO A 1 126 ? 27.101 -1.150 -20.421 1.00 53.59 126 PRO A N 1
ATOM 998 C CA . PRO A 1 126 ? 28.458 -1.622 -20.190 1.00 53.59 126 PRO A CA 1
ATOM 999 C C . PRO A 1 126 ? 29.422 -0.460 -19.898 1.00 53.59 126 PRO A C 1
ATOM 1001 O O . PRO A 1 126 ? 30.442 -0.358 -20.558 1.00 53.59 126 PRO A O 1
ATOM 1004 N N . CYS A 1 127 ? 29.145 0.417 -18.918 1.00 46.34 127 CYS A N 1
ATOM 1005 C CA . CYS A 1 127 ? 30.113 1.475 -18.550 1.00 46.34 127 CYS A CA 1
ATOM 1006 C C . CYS A 1 127 ? 30.295 1.772 -17.048 1.00 46.34 127 CYS A C 1
ATOM 1008 O O . CYS A 1 127 ? 31.196 2.537 -16.720 1.00 46.34 127 CYS A O 1
ATOM 1010 N N . VAL A 1 128 ? 29.520 1.203 -16.112 1.00 49.66 128 VAL A N 1
ATOM 1011 C CA . VAL A 1 128 ? 29.592 1.669 -14.701 1.00 49.66 128 VAL A CA 1
ATOM 1012 C C . VAL A 1 128 ? 30.555 0.861 -13.810 1.00 49.66 128 VAL A C 1
ATOM 1014 O O . VAL A 1 128 ? 31.022 1.388 -12.811 1.00 49.66 128 VAL A O 1
ATOM 1017 N N . ASN A 1 129 ? 30.964 -0.362 -14.176 1.00 44.16 129 ASN A N 1
ATOM 1018 C CA . ASN A 1 129 ? 31.768 -1.226 -13.285 1.00 44.16 129 ASN A CA 1
ATOM 1019 C C . ASN A 1 129 ? 33.111 -1.690 -13.886 1.00 44.16 129 ASN A C 1
ATOM 1021 O O . ASN A 1 129 ? 33.381 -2.885 -13.964 1.00 44.16 129 ASN A O 1
ATOM 1025 N N . ARG A 1 130 ? 33.974 -0.757 -14.314 1.00 43.91 130 ARG A N 1
ATOM 1026 C CA . ARG A 1 130 ? 35.383 -1.058 -14.673 1.00 43.91 130 ARG A CA 1
ATOM 1027 C C . ARG A 1 130 ? 36.415 -0.064 -14.119 1.00 43.91 130 ARG A C 1
ATOM 1029 O O . ARG A 1 130 ? 37.510 0.055 -14.657 1.00 43.91 130 ARG A O 1
ATOM 1036 N N . LYS A 1 131 ? 36.093 0.652 -13.040 1.00 45.06 131 LYS A N 1
ATOM 1037 C CA . LYS A 1 131 ? 37.072 1.445 -12.281 1.00 45.06 131 LYS A CA 1
ATOM 1038 C C . LYS A 1 131 ? 36.853 1.237 -10.790 1.00 45.06 131 LYS A C 1
ATOM 1040 O O . LYS A 1 131 ? 36.147 2.024 -10.184 1.00 45.06 131 LYS A O 1
ATOM 1045 N N . LEU A 1 132 ? 37.410 0.158 -10.244 1.00 48.53 132 LEU A N 1
ATOM 1046 C CA . LEU A 1 132 ? 37.743 -0.010 -8.821 1.00 48.53 132 LEU A CA 1
ATOM 1047 C C . LEU A 1 132 ? 38.555 -1.308 -8.674 1.00 48.53 132 LEU A C 1
ATOM 1049 O O . LEU A 1 132 ? 38.094 -2.312 -8.144 1.00 48.53 132 LEU A O 1
ATOM 1053 N N . THR A 1 133 ? 39.775 -1.285 -9.199 1.00 39.91 133 THR A N 1
ATOM 1054 C CA . THR A 1 133 ? 40.864 -2.162 -8.754 1.00 39.91 133 THR A CA 1
ATOM 1055 C C . THR A 1 133 ? 42.036 -1.236 -8.442 1.00 39.91 133 THR A C 1
ATOM 1057 O O . THR A 1 133 ? 42.561 -0.638 -9.384 1.00 39.91 133 THR A O 1
ATOM 1060 N N . PRO A 1 134 ? 42.393 -1.018 -7.165 1.00 48.78 134 PRO A N 1
ATOM 1061 C CA . PRO A 1 134 ? 43.612 -0.302 -6.828 1.00 48.78 134 PRO A CA 1
ATOM 1062 C C . PRO A 1 134 ? 44.803 -1.259 -6.995 1.00 48.78 134 PRO A C 1
ATOM 1064 O O . PRO A 1 134 ? 44.715 -2.422 -6.597 1.00 48.78 134 PRO A O 1
ATOM 1067 N N . LEU A 1 135 ? 45.869 -0.771 -7.632 1.00 45.41 135 LEU A N 1
ATOM 1068 C CA . LEU A 1 135 ? 47.231 -1.284 -7.456 1.00 45.41 135 LEU A CA 1
ATOM 1069 C C . LEU A 1 135 ? 47.847 -0.588 -6.242 1.00 45.41 135 LEU A C 1
ATOM 1071 O O . LEU A 1 135 ? 47.554 0.621 -6.079 1.00 45.41 135 LEU A O 1
#

pLDDT: mean 71.8, std 20.36, range [35.75, 95.25]